Protein AF-A0A8B9S2I9-F1 (afdb_monomer_lite)

Organism: Apteryx owenii (NCBI:txid8824)

Secondary structure (DSSP, 8-state):
-HHHHHHHHHHHHHHHHHHHHHHHHHHHHHHHHHHHHHHHHHHHIIIIIHHHHHHHHHHHHHHHHHHHHHHHHHHHHHHHHHHHHHHHHHHHHHHHHHHHHHHHHHT------------------PPPPPP--HHHHS------------

Sequence (150 aa):
MRLCACVFSSSLQVKEVEETVEELLERLEEFCGMTDQIRSDTSQILDETIPLIKDKVMEMNHIYAKVDKLEAFVKMVAHHVSSLEEQVLEAEKTHGTFLNTVCKLFQCTAIPSLKNRHHPSAAPSYDLPKLYRTEDFFPMNYVGTKYQNH

Foldseek 3Di:
DVVVVVVVVVVVVVVVVVVVVVVVVVVVVVVVVVVVVVVVVVCCCVPPVVVVVVVVVVVVVVVVVVVVLVVVVVVVVVVLVVVVVVVVVVVCVVVVVVVVVVVVVVVDPDDDDDDDDDDPPDDPPDDDRDDDDPCVSDPPPPPPPPPPDD

Radius of gyration: 45.99 Å; chains: 1; bounding box: 95×26×134 Å

Structure (mmCIF, N/CA/C/O backbone):
data_AF-A0A8B9S2I9-F1
#
_entry.id   AF-A0A8B9S2I9-F1
#
loop_
_atom_site.group_PDB
_atom_site.id
_atom_site.type_symbol
_atom_site.label_atom_id
_atom_site.label_alt_id
_atom_site.label_comp_id
_atom_site.label_asym_id
_atom_site.label_entity_id
_atom_site.label_seq_id
_atom_site.pdbx_PDB_ins_code
_atom_site.Cartn_x
_atom_site.Cartn_y
_atom_site.Cartn_z
_atom_site.occupancy
_atom_site.B_iso_or_equiv
_atom_site.auth_seq_id
_atom_site.auth_comp_id
_atom_site.auth_asym_id
_atom_site.auth_atom_id
_atom_site.pdbx_PDB_model_num
ATOM 1 N N . MET A 1 1 ? -33.129 -0.266 76.960 1.00 63.03 1 MET A N 1
ATOM 2 C CA . MET A 1 1 ? -32.044 0.404 76.202 1.00 63.03 1 MET A CA 1
ATOM 3 C C . MET A 1 1 ? -31.186 -0.548 75.358 1.00 63.03 1 MET A C 1
ATOM 5 O O . MET A 1 1 ? -30.980 -0.229 74.199 1.00 63.03 1 MET A O 1
ATOM 9 N N . ARG A 1 2 ? -30.735 -1.719 75.848 1.00 67.88 2 ARG A N 1
ATOM 10 C CA . ARG A 1 2 ? -29.852 -2.637 75.080 1.00 67.88 2 ARG A CA 1
ATOM 11 C C . ARG A 1 2 ? -30.428 -3.193 73.762 1.00 67.88 2 ARG A C 1
ATOM 13 O O . ARG A 1 2 ? -29.698 -3.247 72.784 1.00 67.88 2 ARG A O 1
ATOM 20 N N . LEU A 1 3 ? -31.718 -3.551 73.709 1.00 70.94 3 LEU A N 1
ATOM 21 C CA . LEU A 1 3 ? -32.355 -4.025 72.464 1.00 70.94 3 LEU A CA 1
ATOM 22 C C . LEU A 1 3 ? -32.360 -2.943 71.367 1.00 70.94 3 LEU A C 1
ATOM 24 O O . LEU A 1 3 ? -32.050 -3.226 70.219 1.00 70.94 3 LEU A O 1
ATOM 28 N N . CYS A 1 4 ? -32.652 -1.694 71.746 1.00 71.69 4 CYS A N 1
ATOM 29 C CA . CYS A 1 4 ? -32.682 -0.545 70.837 1.00 71.69 4 CYS A CA 1
ATOM 30 C C . CYS A 1 4 ? -31.287 -0.230 70.267 1.00 71.69 4 CYS A C 1
ATOM 32 O O . CYS A 1 4 ? -31.150 0.015 69.075 1.00 71.69 4 CYS A O 1
ATOM 34 N N . ALA A 1 5 ? -30.237 -0.335 71.092 1.00 72.38 5 ALA A N 1
ATOM 35 C CA . ALA A 1 5 ? -28.854 -0.174 70.641 1.00 72.38 5 ALA A CA 1
ATOM 36 C C . ALA A 1 5 ? -28.415 -1.274 69.654 1.00 72.38 5 ALA A C 1
ATOM 38 O O . ALA A 1 5 ? -27.699 -0.984 68.701 1.00 72.38 5 ALA A O 1
ATOM 39 N N . CYS A 1 6 ? -28.866 -2.517 69.856 1.00 73.62 6 CYS A N 1
ATOM 40 C CA . CYS A 1 6 ? -28.566 -3.630 68.953 1.00 73.62 6 CYS A CA 1
ATOM 41 C C . CYS A 1 6 ? -29.244 -3.440 67.586 1.00 73.62 6 CYS A C 1
ATOM 43 O O . CYS A 1 6 ? -28.584 -3.518 66.559 1.00 73.62 6 CYS A O 1
ATOM 45 N N . VAL A 1 7 ? -30.536 -3.087 67.577 1.00 74.94 7 VAL A N 1
ATOM 46 C CA . VAL A 1 7 ? -31.288 -2.795 66.342 1.00 74.94 7 VAL A CA 1
ATOM 47 C C . VAL A 1 7 ? -30.676 -1.614 65.583 1.00 74.94 7 VAL A C 1
ATOM 49 O O . VAL A 1 7 ? -30.512 -1.687 64.369 1.00 74.94 7 VAL A O 1
ATOM 52 N N . PHE A 1 8 ? -30.273 -0.556 66.292 1.00 76.81 8 PHE A N 1
ATOM 53 C CA . PHE A 1 8 ? -29.594 0.590 65.688 1.00 76.81 8 PHE A CA 1
ATOM 54 C C . PHE A 1 8 ? -28.232 0.203 65.087 1.00 76.81 8 PHE A C 1
ATOM 56 O O . PHE A 1 8 ? -27.937 0.548 63.945 1.00 76.81 8 PHE A O 1
ATOM 63 N N . SER A 1 9 ? -27.427 -0.586 65.806 1.00 77.62 9 SER A N 1
ATOM 64 C CA . SER A 1 9 ? -26.145 -1.098 65.304 1.00 77.62 9 SER A CA 1
ATOM 65 C C . SER A 1 9 ? -26.305 -2.005 64.078 1.00 77.62 9 SER A C 1
ATOM 67 O O . SER A 1 9 ? -25.501 -1.912 63.152 1.00 77.62 9 SER A O 1
ATOM 69 N N . SER A 1 10 ? -27.349 -2.837 64.030 1.00 78.69 10 SER A N 1
ATOM 70 C CA . SER A 1 10 ? -27.676 -3.635 62.845 1.00 78.69 10 SER A CA 1
ATOM 71 C C . SER A 1 10 ? -28.117 -2.761 61.670 1.00 78.69 10 SER A C 1
ATOM 73 O O . SER A 1 10 ? -27.688 -3.008 60.550 1.00 78.69 10 SER A O 1
ATOM 75 N N . SER A 1 11 ? -28.910 -1.710 61.908 1.00 84.44 11 SER A N 1
ATOM 76 C CA . SER A 1 11 ? -29.349 -0.798 60.840 1.00 84.44 11 SER A CA 1
ATOM 77 C C . SER A 1 11 ? -28.205 -0.002 60.200 1.00 84.44 11 SER A C 1
ATOM 79 O O . SER A 1 11 ? -28.241 0.250 59.002 1.00 84.44 11 SER A O 1
ATOM 81 N N . LEU A 1 12 ? -27.166 0.344 60.969 1.00 90.56 12 LEU A N 1
ATOM 82 C CA . LEU A 1 12 ? -25.977 1.018 60.439 1.00 90.56 12 LEU A CA 1
ATOM 83 C C . LEU A 1 12 ? -25.142 0.096 59.542 1.00 90.56 12 LEU A C 1
ATOM 85 O O . LEU A 1 12 ? -24.722 0.521 58.474 1.00 90.56 12 LEU A O 1
ATOM 89 N N . GLN A 1 13 ? -24.957 -1.166 59.944 1.00 91.38 13 GLN A N 1
ATOM 90 C CA . GLN A 1 13 ? -24.235 -2.159 59.136 1.00 91.38 13 GLN A CA 1
ATOM 91 C C . GLN A 1 13 ? -24.960 -2.469 57.822 1.00 91.38 13 GLN A C 1
ATOM 93 O O . GLN A 1 13 ? -24.316 -2.620 56.793 1.00 91.38 13 GLN A O 1
ATOM 98 N N . VAL A 1 14 ? -26.297 -2.542 57.841 1.00 94.88 14 VAL A N 1
ATOM 99 C CA . VAL A 1 14 ? -27.089 -2.720 56.611 1.00 94.88 14 VAL A CA 1
ATOM 100 C C . VAL A 1 14 ? -26.864 -1.550 55.657 1.00 94.88 14 VAL A C 1
ATOM 102 O O . VAL A 1 14 ? -26.613 -1.777 54.479 1.00 94.88 14 VAL A O 1
ATOM 105 N N . LYS A 1 15 ? -26.869 -0.317 56.174 1.00 94.31 15 LYS A N 1
ATOM 106 C CA . LYS A 1 15 ? -26.668 0.879 55.356 1.00 94.31 15 LYS A CA 1
ATOM 107 C C . LYS A 1 15 ? -25.263 0.962 54.747 1.00 94.31 15 LYS A C 1
ATOM 109 O O . LYS A 1 15 ? -25.129 1.300 53.582 1.00 94.31 15 LYS A O 1
ATOM 114 N N . GLU A 1 16 ? -24.225 0.618 55.509 1.00 96.06 16 GLU A N 1
ATOM 115 C CA . GLU A 1 16 ? -22.843 0.564 55.002 1.00 96.06 16 GLU A CA 1
ATOM 116 C C . GLU A 1 16 ? -22.697 -0.449 53.855 1.00 96.06 16 GLU A C 1
ATOM 118 O O . GLU A 1 16 ? -22.031 -0.183 52.853 1.00 96.06 16 GLU A O 1
ATOM 123 N N . VAL A 1 17 ? -23.359 -1.605 53.971 1.00 96.69 17 VAL A N 1
ATOM 124 C CA . VAL A 1 17 ? -23.389 -2.608 52.901 1.00 96.69 17 VAL A CA 1
ATOM 125 C C . VAL A 1 17 ? -24.151 -2.092 51.682 1.00 96.69 17 VAL A C 1
ATOM 127 O O . VAL A 1 17 ? -23.672 -2.287 50.570 1.00 96.69 17 VAL A O 1
ATOM 130 N N . GLU A 1 18 ? -25.298 -1.432 51.864 1.00 96.94 18 GLU A N 1
ATOM 131 C CA . GLU A 1 18 ? -26.061 -0.822 50.764 1.00 96.94 18 GLU A CA 1
ATOM 132 C C . GLU A 1 18 ? -25.219 0.215 50.006 1.00 96.94 18 GLU A C 1
ATOM 134 O O . GLU A 1 18 ? -25.085 0.105 48.790 1.00 96.94 18 GLU A O 1
ATOM 139 N N . GLU A 1 19 ? -24.563 1.136 50.719 1.00 97.38 19 GLU A N 1
ATOM 140 C CA . GLU A 1 19 ? -23.671 2.148 50.128 1.00 97.38 19 GLU A CA 1
ATOM 141 C C . GLU A 1 19 ? -22.496 1.491 49.373 1.00 97.38 19 GLU A C 1
ATOM 143 O O . GLU A 1 19 ? -22.155 1.894 48.262 1.00 97.38 19 GLU A O 1
ATOM 148 N N . THR A 1 20 ? -21.917 0.419 49.925 1.00 97.44 20 THR A N 1
ATOM 149 C CA . THR A 1 20 ? -20.841 -0.335 49.255 1.00 97.44 20 THR A CA 1
ATOM 150 C C . THR A 1 20 ? -21.337 -1.048 47.994 1.00 97.44 20 THR A C 1
ATOM 152 O O . THR A 1 20 ? -20.621 -1.125 46.997 1.00 97.44 20 THR A O 1
ATOM 155 N N . VAL A 1 21 ? -22.551 -1.605 48.018 1.00 98.31 21 VAL A N 1
ATOM 156 C CA . VAL A 1 21 ? -23.150 -2.267 46.851 1.00 98.31 21 VAL A CA 1
ATOM 157 C C . VAL A 1 21 ? -23.413 -1.253 45.744 1.00 98.31 21 VAL A C 1
ATOM 159 O O . VAL A 1 21 ? -23.103 -1.550 44.594 1.00 98.31 21 VAL A O 1
ATOM 162 N N . GLU A 1 22 ? -23.928 -0.068 46.074 1.00 98.25 22 GLU A N 1
ATOM 163 C CA . GLU A 1 22 ? -24.131 1.014 45.106 1.00 98.25 22 GLU A CA 1
ATOM 164 C C . GLU A 1 22 ? -22.807 1.423 44.441 1.00 98.25 22 GLU A C 1
ATOM 166 O O . GLU A 1 22 ? -22.725 1.407 43.212 1.00 98.25 22 GLU A O 1
ATOM 171 N N . GLU A 1 23 ? -21.736 1.647 45.215 1.00 98.31 23 GLU A N 1
ATOM 172 C CA . GLU A 1 23 ? -20.407 1.960 44.658 1.00 98.31 23 GLU A CA 1
ATOM 173 C C . GLU A 1 23 ? -19.897 0.841 43.729 1.00 98.31 23 GLU A C 1
ATOM 175 O O . GLU A 1 23 ? -19.357 1.093 42.649 1.00 98.31 23 GLU A O 1
ATOM 180 N N . LEU A 1 24 ? -20.064 -0.425 44.123 1.00 98.56 24 LEU A N 1
ATOM 181 C CA . LEU A 1 24 ? -19.630 -1.560 43.307 1.00 98.56 24 LEU A CA 1
ATOM 182 C C . LEU A 1 24 ? -20.439 -1.698 42.013 1.00 98.56 24 LEU A C 1
ATOM 184 O O . LEU A 1 24 ? -19.874 -2.104 40.995 1.00 98.56 24 LEU A O 1
ATOM 188 N N . LEU A 1 25 ? -21.733 -1.374 42.035 1.00 98.50 25 LEU A N 1
ATOM 189 C CA . LEU A 1 25 ? -22.583 -1.388 40.846 1.00 98.50 25 LEU A CA 1
ATOM 190 C C . LEU A 1 25 ? -22.190 -0.279 39.866 1.00 98.50 25 LEU A C 1
ATOM 192 O O . LEU A 1 25 ? -22.068 -0.561 38.675 1.00 98.50 25 LEU A O 1
ATOM 196 N N . GLU A 1 26 ? -21.905 0.930 40.355 1.00 98.50 26 GLU A N 1
ATOM 197 C CA . GLU A 1 26 ? -21.397 2.028 39.519 1.00 98.50 26 GLU A CA 1
ATOM 198 C C . GLU A 1 26 ? -20.065 1.654 38.855 1.00 98.50 26 GLU A C 1
ATOM 200 O O . GLU A 1 26 ? -19.889 1.801 37.644 1.00 98.50 26 GLU A O 1
ATOM 205 N N . ARG A 1 27 ? -19.133 1.078 39.623 1.00 98.38 27 ARG A N 1
ATOM 206 C CA . ARG A 1 27 ? -17.842 0.621 39.086 1.00 98.38 27 ARG A CA 1
ATOM 207 C C . ARG A 1 27 ? -18.011 -0.502 38.067 1.00 98.38 27 ARG A C 1
ATOM 209 O O . ARG A 1 27 ? -17.274 -0.548 37.085 1.00 98.38 27 ARG A O 1
ATOM 216 N N . LEU A 1 28 ? -18.960 -1.415 38.278 1.00 98.69 28 LEU A N 1
ATOM 217 C CA . LEU A 1 28 ? -19.260 -2.479 37.320 1.00 98.69 28 LEU A CA 1
ATOM 218 C C . LEU A 1 28 ? -19.806 -1.913 36.002 1.00 98.69 28 LEU A C 1
ATOM 220 O O . LEU A 1 28 ? -19.412 -2.389 34.938 1.00 98.69 28 LEU A O 1
ATOM 224 N N . GLU A 1 29 ? -20.669 -0.898 36.057 1.00 98.38 29 GLU A N 1
ATOM 225 C CA . GLU A 1 29 ? -21.175 -0.211 34.866 1.00 98.38 29 GLU A CA 1
ATOM 226 C C . GLU A 1 29 ? -20.039 0.459 34.080 1.00 98.38 29 GLU A C 1
ATOM 228 O O . GLU A 1 29 ? -19.936 0.271 32.865 1.00 98.38 29 GLU A O 1
ATOM 233 N N . GLU A 1 30 ? -19.120 1.143 34.769 1.00 98.44 30 GLU A N 1
ATOM 234 C CA . GLU A 1 30 ? -17.925 1.726 34.150 1.00 98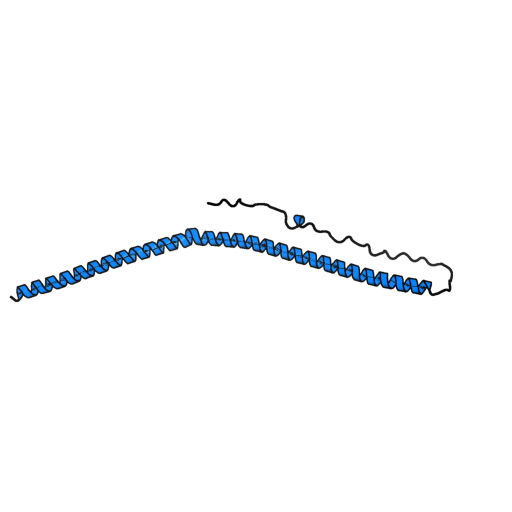.44 30 GLU A CA 1
ATOM 235 C C . G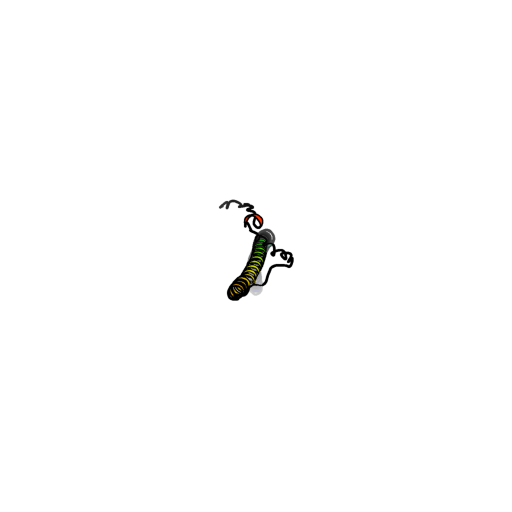LU A 1 30 ? -17.042 0.651 33.489 1.00 98.44 30 GLU A C 1
ATOM 237 O O . GLU A 1 30 ? -16.618 0.802 32.339 1.00 98.44 30 GLU A O 1
ATOM 242 N N . PHE A 1 31 ? -16.812 -0.479 34.168 1.00 98.62 31 PHE A N 1
ATOM 243 C CA . PHE A 1 31 ? -16.066 -1.610 33.606 1.00 98.62 31 PHE A CA 1
ATOM 244 C C . PHE A 1 31 ? -16.732 -2.202 32.360 1.00 98.62 31 PHE A C 1
ATOM 246 O O . PHE A 1 31 ? -16.033 -2.540 31.396 1.00 98.62 31 PHE A O 1
ATOM 253 N N . CYS A 1 32 ? -18.061 -2.323 32.350 1.00 98.38 32 CYS A N 1
ATOM 254 C CA . CYS A 1 32 ? -18.806 -2.748 31.168 1.00 98.38 32 CYS A CA 1
ATOM 255 C C . CYS A 1 32 ? -18.619 -1.754 30.018 1.00 98.38 32 CYS A C 1
ATOM 257 O O . CYS A 1 32 ? -18.287 -2.174 28.911 1.00 98.38 32 CYS A O 1
ATOM 259 N N . GLY A 1 33 ? -18.727 -0.450 30.291 1.00 98.38 33 GLY A N 1
ATOM 260 C CA . GLY A 1 33 ? -18.507 0.602 29.298 1.00 98.38 33 GLY A CA 1
ATOM 261 C C . GLY A 1 33 ? -17.109 0.546 28.675 1.00 98.38 33 GLY A C 1
ATOM 262 O O . GLY A 1 33 ? -16.971 0.538 27.451 1.00 98.38 33 GLY A O 1
ATOM 263 N N . MET A 1 34 ? -16.066 0.411 29.500 1.00 98.56 34 MET A N 1
ATOM 264 C CA . MET A 1 34 ? -14.692 0.243 29.011 1.00 98.56 34 MET A CA 1
ATOM 265 C C . MET A 1 34 ? -14.526 -1.030 28.172 1.00 98.56 34 MET A C 1
ATOM 267 O O . MET A 1 34 ? -13.867 -1.012 27.133 1.00 98.56 34 MET A O 1
ATOM 271 N N . THR A 1 35 ? -15.132 -2.142 28.596 1.00 98.62 35 THR A N 1
ATOM 272 C CA . THR A 1 35 ? -15.061 -3.420 27.868 1.00 98.62 35 THR A CA 1
ATOM 273 C C . THR A 1 35 ? -15.750 -3.328 26.508 1.00 98.62 35 THR A C 1
ATOM 275 O O . THR A 1 35 ? -15.231 -3.836 25.511 1.00 98.62 35 THR A O 1
ATOM 278 N N . ASP A 1 36 ? -16.893 -2.648 26.443 1.00 98.50 36 ASP A N 1
ATOM 279 C CA . ASP A 1 36 ? -17.620 -2.416 25.200 1.00 98.50 36 ASP A CA 1
ATOM 280 C C . ASP A 1 36 ? -16.824 -1.529 24.240 1.00 98.50 36 ASP A C 1
ATOM 282 O O . ASP A 1 36 ? -16.766 -1.831 23.044 1.00 98.50 36 ASP A O 1
ATOM 286 N N . GLN A 1 37 ? -16.147 -0.499 24.755 1.00 98.56 37 GLN A N 1
ATOM 287 C CA . GLN A 1 37 ? -15.256 0.339 23.958 1.00 98.56 37 GLN A CA 1
ATOM 288 C C . GLN A 1 37 ? -14.072 -0.461 23.405 1.00 98.56 37 GLN A C 1
ATOM 290 O O . GLN A 1 37 ? -13.841 -0.441 22.200 1.00 98.56 37 GLN A O 1
ATOM 295 N N . ILE A 1 38 ? -13.391 -1.256 24.238 1.00 98.50 38 ILE A N 1
ATOM 296 C CA . ILE A 1 38 ? -12.295 -2.133 23.790 1.00 98.50 38 ILE A CA 1
ATOM 297 C C . ILE A 1 38 ? -12.777 -3.085 22.692 1.00 98.50 38 ILE A C 1
ATOM 299 O O . ILE A 1 38 ? -12.082 -3.290 21.694 1.00 98.50 38 ILE A O 1
ATOM 303 N N . ARG A 1 39 ? -13.969 -3.672 22.848 1.00 98.62 39 ARG A N 1
ATOM 304 C CA . ARG A 1 39 ? -14.554 -4.564 21.839 1.00 98.62 39 ARG A CA 1
ATOM 305 C C . ARG A 1 39 ? -14.845 -3.823 20.533 1.00 98.62 39 ARG A C 1
ATOM 307 O O . ARG A 1 39 ? -14.565 -4.366 19.463 1.00 98.62 39 ARG A O 1
ATOM 314 N N . SER A 1 40 ? -15.392 -2.611 20.613 1.00 98.56 40 SER A N 1
ATOM 315 C CA . SER A 1 40 ? -15.659 -1.759 19.450 1.00 98.56 40 SER A CA 1
ATOM 316 C C . SER A 1 40 ? -14.366 -1.406 18.714 1.00 98.56 40 SER A C 1
ATOM 318 O O . SER A 1 40 ? -14.256 -1.666 17.519 1.00 98.56 40 SER A O 1
ATOM 320 N N . ASP A 1 41 ? -13.360 -0.913 19.436 1.00 98.50 41 ASP A N 1
ATOM 321 C CA . ASP A 1 41 ? -12.060 -0.531 18.878 1.00 98.50 41 ASP A CA 1
ATOM 322 C C . ASP A 1 41 ? -11.353 -1.739 18.255 1.00 98.50 41 ASP A C 1
ATOM 324 O O . ASP A 1 41 ? -10.810 -1.659 17.155 1.00 98.50 41 ASP A O 1
ATOM 328 N N . THR A 1 42 ? -11.415 -2.899 18.916 1.00 98.56 42 THR A N 1
ATOM 329 C CA . THR A 1 42 ? -10.874 -4.150 18.369 1.00 98.56 42 THR A CA 1
ATOM 330 C C . THR A 1 42 ? -11.562 -4.517 17.057 1.00 98.56 42 THR A C 1
ATOM 332 O O . THR A 1 42 ? -10.885 -4.879 16.097 1.00 98.56 42 THR A O 1
ATOM 335 N N . SER A 1 43 ? -12.890 -4.394 16.993 1.00 98.44 43 SER A N 1
ATOM 336 C CA . SER A 1 43 ? -13.652 -4.684 15.773 1.00 98.44 43 SER A CA 1
ATOM 337 C C . SER A 1 43 ? -13.269 -3.716 14.651 1.00 98.44 43 SER A C 1
ATOM 339 O O . SER A 1 43 ? -12.946 -4.153 13.554 1.00 98.44 43 SER A O 1
ATOM 341 N N . GLN A 1 44 ? -13.164 -2.415 14.942 1.00 98.38 44 GLN A N 1
ATOM 342 C CA . GLN A 1 44 ? -12.711 -1.414 13.973 1.00 98.38 44 GLN A CA 1
ATOM 343 C C . GLN A 1 44 ? -11.293 -1.701 13.451 1.00 98.38 44 GLN A C 1
ATOM 345 O O . GLN A 1 44 ? -11.013 -1.585 12.254 1.00 98.38 44 GLN A O 1
ATOM 350 N N . ILE A 1 45 ? -10.370 -2.088 14.334 1.00 98.50 45 ILE A N 1
ATOM 351 C CA . ILE A 1 45 ? -9.000 -2.423 13.937 1.00 98.50 45 ILE A CA 1
ATOM 352 C C . ILE A 1 45 ? -8.997 -3.629 12.993 1.00 98.50 45 ILE A C 1
ATOM 354 O O . ILE A 1 45 ? -8.333 -3.587 11.955 1.00 98.50 45 ILE A O 1
ATOM 358 N N . LEU A 1 46 ? -9.726 -4.691 13.345 1.00 98.44 46 LEU A N 1
ATOM 359 C CA . LEU A 1 46 ? -9.754 -5.940 12.585 1.00 98.44 46 LEU A CA 1
ATOM 360 C C . LEU A 1 46 ? -10.474 -5.796 11.241 1.00 98.44 46 LEU A C 1
ATOM 362 O O . LEU A 1 46 ? -9.973 -6.304 10.235 1.00 98.44 46 LEU A O 1
ATOM 366 N N . ASP A 1 47 ? -11.602 -5.091 11.222 1.00 97.94 47 ASP A N 1
ATOM 367 C CA . ASP A 1 47 ? -12.506 -5.058 10.074 1.00 97.94 47 ASP A CA 1
ATOM 368 C C . ASP A 1 47 ? -12.207 -3.904 9.109 1.00 97.94 47 ASP A C 1
ATOM 370 O O . ASP A 1 47 ? -12.484 -4.017 7.915 1.00 97.94 47 ASP A O 1
ATOM 374 N N . GLU A 1 48 ? -11.602 -2.811 9.586 1.00 97.69 48 GLU A N 1
ATOM 375 C CA . GLU A 1 48 ? -11.330 -1.624 8.765 1.00 97.69 48 GLU A CA 1
ATOM 376 C C . GLU A 1 48 ? -9.832 -1.333 8.650 1.00 97.69 48 GLU A C 1
ATOM 378 O O . GLU A 1 48 ? -9.273 -1.279 7.550 1.00 97.69 48 GLU A O 1
ATOM 383 N N . THR A 1 49 ? -9.151 -1.165 9.787 1.00 98.00 49 THR A N 1
ATOM 384 C CA . THR A 1 49 ? -7.781 -0.625 9.798 1.00 98.00 49 THR A CA 1
ATOM 385 C C . THR A 1 49 ? -6.773 -1.607 9.205 1.00 98.00 49 THR A C 1
ATOM 387 O O . THR A 1 49 ? -5.953 -1.226 8.367 1.00 98.00 49 THR A O 1
ATOM 390 N N . ILE A 1 50 ? -6.822 -2.882 9.603 1.00 98.31 50 ILE A N 1
ATOM 391 C CA . ILE A 1 50 ? -5.918 -3.915 9.083 1.00 98.31 50 ILE A CA 1
ATOM 392 C C . ILE A 1 50 ? -6.101 -4.112 7.568 1.00 98.31 50 ILE A C 1
ATOM 394 O O . ILE A 1 50 ? -5.087 -4.094 6.861 1.00 98.31 50 ILE A O 1
ATOM 398 N N . PRO A 1 51 ? -7.329 -4.266 7.030 1.00 98.25 51 PRO A N 1
ATOM 399 C CA . PRO A 1 51 ? -7.546 -4.324 5.586 1.00 98.25 51 PRO A CA 1
ATOM 400 C C . PRO A 1 51 ? -7.005 -3.099 4.845 1.00 98.25 51 PRO A C 1
ATOM 402 O O . PRO A 1 51 ? -6.295 -3.261 3.854 1.00 98.25 51 PRO A O 1
ATOM 405 N N . LEU A 1 52 ? -7.233 -1.890 5.366 1.00 98.00 52 LEU A N 1
ATOM 406 C CA . LEU A 1 52 ? -6.721 -0.663 4.757 1.00 98.00 52 LEU A CA 1
ATOM 407 C C . LEU A 1 52 ? -5.185 -0.650 4.693 1.00 98.00 52 LEU A C 1
ATOM 409 O O . LEU A 1 52 ? -4.600 -0.331 3.656 1.00 98.00 52 LEU A O 1
ATOM 413 N N . ILE A 1 53 ? -4.514 -1.026 5.787 1.00 98.31 53 ILE A N 1
ATOM 414 C CA . ILE A 1 53 ? -3.049 -1.133 5.822 1.00 98.31 53 ILE A CA 1
ATOM 415 C C . ILE A 1 53 ? -2.570 -2.189 4.823 1.00 98.31 53 ILE A C 1
ATOM 417 O O . ILE A 1 53 ? -1.602 -1.952 4.099 1.00 98.31 53 ILE A O 1
ATOM 421 N N . LYS A 1 54 ? -3.246 -3.340 4.745 1.00 97.88 54 LYS A N 1
ATOM 422 C CA . LYS A 1 54 ? -2.920 -4.402 3.786 1.00 97.88 54 LYS A CA 1
ATOM 423 C C . LYS A 1 54 ? -2.996 -3.892 2.345 1.00 97.88 54 LYS A C 1
ATOM 425 O O . LYS A 1 54 ? -2.067 -4.142 1.577 1.00 97.88 54 LYS A O 1
ATOM 430 N N . ASP A 1 55 ? -4.037 -3.145 1.993 1.00 97.50 55 ASP A N 1
ATOM 431 C CA . ASP A 1 55 ? -4.177 -2.554 0.659 1.00 97.50 55 ASP A CA 1
ATOM 432 C C . ASP A 1 55 ? -3.048 -1.557 0.368 1.00 97.50 55 ASP A C 1
ATOM 434 O O . ASP A 1 55 ? -2.432 -1.605 -0.700 1.00 97.50 55 ASP A O 1
ATOM 438 N N . LYS A 1 56 ? -2.672 -0.726 1.349 1.00 97.44 56 LYS A N 1
ATOM 439 C CA . LYS A 1 56 ? -1.521 0.183 1.219 1.00 97.44 56 LYS A CA 1
ATOM 440 C C . LYS A 1 56 ? -0.189 -0.538 1.051 1.00 97.44 56 LYS A C 1
ATOM 442 O O . LYS A 1 56 ? 0.636 -0.107 0.246 1.00 97.44 56 LYS A O 1
ATOM 447 N N . VAL A 1 57 ? 0.021 -1.661 1.733 1.00 97.56 57 VAL A N 1
ATOM 448 C CA . VAL A 1 57 ? 1.205 -2.507 1.516 1.00 97.56 57 VAL A CA 1
ATOM 449 C C . VAL A 1 57 ? 1.223 -3.061 0.088 1.00 97.56 57 VAL A C 1
ATOM 451 O O . VAL A 1 57 ? 2.276 -3.085 -0.550 1.00 97.56 57 VAL A O 1
ATOM 454 N N . MET A 1 58 ? 0.069 -3.452 -0.459 1.00 95.38 58 MET A N 1
ATOM 455 C CA . MET A 1 58 ? -0.026 -3.923 -1.844 1.00 95.38 58 MET A CA 1
ATOM 456 C C . MET A 1 58 ? 0.255 -2.814 -2.868 1.00 95.38 58 MET A C 1
ATOM 458 O O . MET A 1 58 ? 0.978 -3.055 -3.839 1.00 95.38 58 MET A O 1
ATOM 462 N N . GLU A 1 59 ? -0.239 -1.593 -2.642 1.00 95.38 59 GLU A N 1
ATOM 463 C CA . GLU A 1 59 ? 0.124 -0.417 -3.450 1.00 95.38 59 GLU A CA 1
ATOM 464 C C . GLU A 1 59 ? 1.641 -0.170 -3.418 1.00 95.38 59 GLU A C 1
ATOM 466 O O . GLU A 1 59 ? 2.268 0.044 -4.460 1.00 95.38 59 GLU A O 1
ATOM 471 N N . MET A 1 60 ? 2.253 -0.265 -2.235 1.00 96.81 60 MET A N 1
ATOM 472 C CA . MET A 1 60 ? 3.691 -0.080 -2.052 1.00 96.81 60 MET A CA 1
ATOM 473 C C . MET A 1 60 ? 4.513 -1.150 -2.788 1.00 96.81 60 MET A C 1
ATOM 475 O O . MET A 1 60 ? 5.483 -0.815 -3.467 1.00 96.81 60 MET A O 1
ATOM 479 N N . ASN A 1 61 ? 4.086 -2.416 -2.759 1.00 95.62 61 ASN A N 1
ATOM 480 C CA . ASN A 1 61 ? 4.714 -3.492 -3.537 1.00 95.62 61 ASN A CA 1
ATOM 481 C C . ASN A 1 61 ? 4.701 -3.199 -5.045 1.00 95.62 61 ASN A C 1
ATOM 483 O O . ASN A 1 61 ? 5.673 -3.479 -5.747 1.00 95.62 61 ASN A O 1
ATOM 487 N N . HIS A 1 62 ? 3.626 -2.594 -5.557 1.00 92.44 62 HIS A N 1
ATOM 488 C CA . HIS A 1 62 ? 3.561 -2.192 -6.961 1.00 92.44 62 HIS A CA 1
ATOM 489 C C . HIS A 1 62 ? 4.551 -1.066 -7.294 1.00 92.44 62 HIS A C 1
ATOM 491 O O . HIS A 1 62 ? 5.122 -1.050 -8.386 1.00 92.44 62 HIS A O 1
ATOM 497 N N . ILE A 1 63 ? 4.779 -0.138 -6.361 1.00 93.56 63 ILE A N 1
ATOM 498 C CA . ILE A 1 63 ? 5.794 0.911 -6.507 1.00 93.56 63 ILE A CA 1
ATOM 499 C C . ILE A 1 63 ? 7.193 0.290 -6.520 1.00 93.56 63 ILE A C 1
ATOM 501 O O . ILE A 1 63 ? 7.961 0.587 -7.434 1.00 93.56 63 ILE A O 1
ATOM 505 N N . TYR A 1 64 ? 7.509 -0.615 -5.590 1.00 95.81 64 TYR A N 1
ATOM 506 C CA . TYR A 1 64 ? 8.809 -1.293 -5.575 1.00 95.81 64 TYR A CA 1
ATOM 507 C C . TYR A 1 64 ? 9.068 -2.080 -6.860 1.00 95.81 64 TYR A C 1
ATOM 509 O O . TYR A 1 64 ? 10.125 -1.924 -7.460 1.00 95.81 64 TYR A O 1
ATOM 517 N N . ALA A 1 65 ? 8.067 -2.780 -7.396 1.00 94.19 65 ALA A N 1
ATOM 518 C CA . ALA A 1 65 ? 8.204 -3.452 -8.687 1.00 94.19 65 ALA A CA 1
ATOM 519 C C . ALA A 1 65 ? 8.518 -2.486 -9.852 1.00 94.19 65 ALA A C 1
ATOM 521 O O . ALA A 1 65 ? 9.173 -2.873 -10.822 1.00 94.19 65 ALA A O 1
ATOM 522 N N . LYS A 1 66 ? 8.055 -1.226 -9.799 1.00 91.94 66 LYS A N 1
ATOM 523 C CA . LYS A 1 66 ? 8.447 -0.195 -10.779 1.00 91.94 66 LYS A CA 1
ATOM 524 C C . LYS A 1 66 ? 9.890 0.256 -10.574 1.00 91.94 66 LYS A C 1
ATOM 526 O O . LYS A 1 66 ? 10.590 0.450 -11.565 1.00 91.94 66 LYS A O 1
ATOM 531 N N . VAL A 1 67 ? 10.324 0.402 -9.322 1.00 94.75 67 VAL A N 1
ATOM 532 C CA . VAL A 1 67 ? 11.713 0.737 -8.974 1.00 94.75 67 VAL A CA 1
ATOM 533 C C . VAL A 1 67 ? 12.664 -0.357 -9.461 1.00 94.75 67 VAL A C 1
ATOM 535 O O . VAL A 1 67 ? 13.624 -0.037 -10.152 1.00 94.75 67 VAL A O 1
ATOM 538 N N . ASP A 1 68 ? 12.347 -1.632 -9.233 1.00 95.38 68 ASP A N 1
ATOM 539 C CA . ASP A 1 68 ? 13.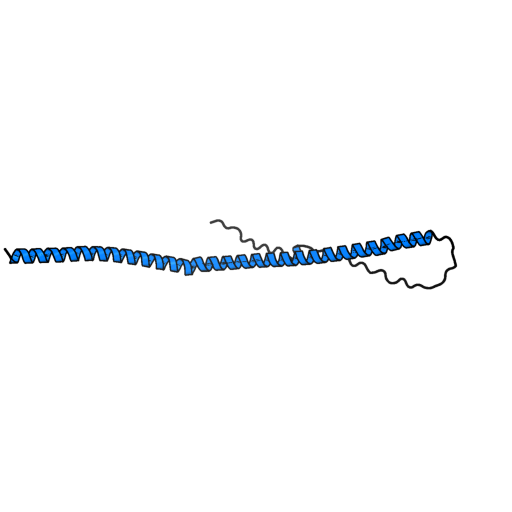168 -2.763 -9.687 1.00 95.38 68 ASP A CA 1
ATOM 540 C C . ASP A 1 68 ? 13.309 -2.794 -11.217 1.00 95.38 68 ASP A C 1
ATOM 542 O O . ASP A 1 68 ? 14.396 -3.004 -11.762 1.00 95.38 68 ASP A O 1
ATOM 546 N N . LYS A 1 69 ? 12.210 -2.535 -11.942 1.00 92.50 69 LYS A N 1
ATOM 547 C CA . LYS A 1 69 ? 12.236 -2.416 -13.410 1.00 92.50 69 LYS A CA 1
ATOM 548 C C . LYS A 1 69 ? 13.114 -1.256 -13.870 1.00 92.50 69 LYS A C 1
ATOM 550 O O . LYS A 1 69 ? 13.847 -1.400 -14.848 1.00 92.50 69 LYS A O 1
ATOM 555 N N . LEU A 1 70 ? 13.044 -0.120 -13.178 1.00 93.88 70 LEU A N 1
ATOM 556 C CA . LEU A 1 70 ? 13.890 1.036 -13.458 1.00 93.88 70 LEU A CA 1
ATOM 557 C C . LEU A 1 70 ? 15.363 0.725 -13.213 1.00 93.88 70 LEU A C 1
ATOM 559 O O . LEU A 1 70 ? 16.196 1.031 -14.060 1.00 93.88 70 LEU A O 1
ATOM 563 N N . GLU A 1 71 ? 15.684 0.060 -12.110 1.00 95.00 71 GLU A N 1
ATOM 564 C CA . GLU A 1 71 ? 17.049 -0.353 -11.806 1.00 95.00 71 GLU A CA 1
ATOM 565 C C . GLU A 1 71 ? 17.598 -1.308 -12.875 1.00 95.00 71 GLU A C 1
ATOM 567 O O . GLU A 1 71 ? 18.705 -1.107 -13.380 1.00 95.00 71 GLU A O 1
ATOM 572 N N . ALA A 1 72 ? 16.817 -2.316 -13.275 1.00 93.38 72 ALA A N 1
ATOM 573 C CA . ALA A 1 72 ? 17.201 -3.239 -14.340 1.00 93.38 72 ALA A CA 1
ATOM 574 C C . ALA A 1 72 ? 17.448 -2.508 -15.670 1.00 93.38 72 ALA A C 1
ATOM 576 O O . ALA A 1 72 ? 18.431 -2.788 -16.360 1.00 93.38 72 ALA A O 1
ATOM 577 N N . PHE A 1 73 ? 16.595 -1.537 -16.007 1.00 91.00 73 PHE A N 1
ATOM 578 C CA . PHE A 1 73 ? 16.764 -0.709 -17.197 1.00 91.00 73 PHE A CA 1
ATOM 579 C C . PHE A 1 73 ? 18.057 0.116 -17.140 1.00 91.00 73 PHE A C 1
ATOM 581 O O . PHE A 1 73 ? 18.836 0.099 -18.091 1.00 91.00 73 PHE A O 1
ATOM 588 N N . VAL A 1 74 ? 18.334 0.779 -16.015 1.00 92.50 74 VAL A N 1
ATOM 589 C CA . VAL A 1 74 ? 19.567 1.558 -15.824 1.00 92.50 74 VAL A CA 1
ATOM 590 C C . VAL A 1 74 ? 20.806 0.665 -15.936 1.00 92.50 74 VAL A C 1
ATOM 592 O O . VAL A 1 74 ? 21.751 1.030 -16.635 1.00 92.50 74 VAL A O 1
ATOM 595 N N . LYS A 1 75 ? 20.795 -0.531 -15.330 1.00 93.88 75 LYS A N 1
ATOM 596 C CA . LYS A 1 75 ? 21.893 -1.509 -15.449 1.00 93.88 75 LYS A CA 1
ATOM 597 C C . LYS A 1 75 ? 22.124 -1.939 -16.895 1.00 93.88 75 LYS A C 1
ATOM 599 O O . LYS A 1 75 ? 23.265 -1.999 -17.347 1.00 93.88 75 LYS A O 1
ATOM 604 N N . MET A 1 76 ? 21.049 -2.209 -17.629 1.00 90.56 76 MET A N 1
ATOM 605 C CA . MET A 1 76 ? 21.124 -2.558 -19.045 1.00 90.56 76 MET A CA 1
ATOM 606 C C . MET A 1 76 ? 21.727 -1.413 -19.873 1.00 90.56 76 MET A C 1
ATOM 608 O O . MET A 1 76 ? 22.600 -1.659 -20.702 1.00 90.56 76 MET A O 1
ATOM 612 N N . VAL A 1 77 ? 21.295 -0.166 -19.664 1.00 89.69 77 VAL A N 1
ATOM 613 C CA . VAL A 1 77 ? 21.854 0.999 -20.373 1.00 89.69 77 VAL A CA 1
ATOM 614 C C . VAL A 1 77 ? 23.336 1.174 -20.045 1.00 89.69 77 VAL A C 1
ATOM 616 O O . VAL A 1 77 ? 24.135 1.331 -20.965 1.00 89.69 77 VAL A O 1
ATOM 619 N N . ALA A 1 78 ? 23.714 1.076 -18.769 1.00 90.81 78 ALA A N 1
ATOM 620 C CA . ALA A 1 78 ? 25.107 1.169 -18.339 1.00 90.81 78 ALA A CA 1
ATOM 621 C C . ALA A 1 78 ? 25.994 0.132 -19.047 1.00 90.81 78 ALA A C 1
ATOM 623 O O . ALA A 1 78 ? 27.026 0.493 -19.604 1.00 90.81 78 ALA A O 1
ATOM 624 N N . HIS A 1 79 ? 25.551 -1.129 -19.116 1.00 92.00 79 HIS A N 1
ATOM 625 C CA . HIS A 1 79 ? 26.271 -2.185 -19.832 1.00 92.00 79 HIS A CA 1
ATOM 626 C C . HIS A 1 79 ? 26.495 -1.843 -21.314 1.00 92.00 79 HIS A C 1
ATOM 628 O O . HIS A 1 79 ? 27.596 -2.013 -21.835 1.00 92.00 79 HIS A O 1
ATOM 634 N N . HIS A 1 80 ? 25.469 -1.341 -22.007 1.00 89.06 80 HIS A N 1
ATOM 635 C CA . HIS A 1 80 ? 25.603 -0.971 -23.417 1.00 89.06 80 HIS A CA 1
ATOM 636 C C . HIS A 1 80 ? 26.508 0.247 -23.635 1.00 89.06 80 HIS A C 1
ATOM 638 O O . HIS A 1 80 ? 27.241 0.270 -24.620 1.00 89.06 80 HIS A O 1
ATOM 644 N N . VAL A 1 81 ? 26.497 1.228 -22.725 1.00 89.50 81 VAL A N 1
ATOM 645 C CA . VAL A 1 81 ? 27.420 2.375 -22.773 1.00 89.50 81 VAL A CA 1
ATOM 646 C C . VAL A 1 81 ? 28.863 1.911 -22.590 1.00 89.50 81 VAL A C 1
ATOM 648 O O . VAL A 1 81 ? 29.710 2.281 -23.396 1.00 89.50 81 VAL A O 1
ATOM 651 N N . SER A 1 82 ? 29.139 1.049 -21.608 1.00 90.19 82 SER A N 1
ATOM 652 C CA . SER A 1 82 ? 30.484 0.495 -21.403 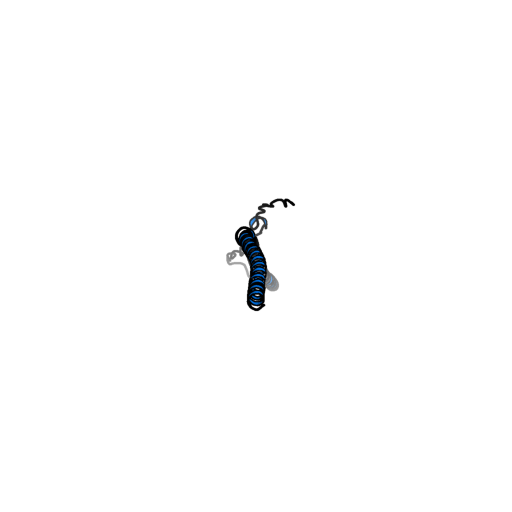1.00 90.19 82 SER A CA 1
ATOM 653 C C . SER A 1 82 ? 30.964 -0.328 -22.600 1.00 90.19 82 SER A C 1
ATOM 655 O O . SER A 1 82 ? 32.112 -0.199 -23.012 1.00 90.19 82 SER A O 1
ATOM 657 N N . SER A 1 83 ? 30.085 -1.131 -23.207 1.00 88.38 83 SER A N 1
ATOM 658 C CA . SER A 1 83 ? 30.428 -1.879 -24.423 1.00 88.38 83 SER A CA 1
ATOM 659 C C . SER A 1 83 ? 30.739 -0.954 -25.605 1.00 88.38 83 SER A C 1
ATOM 661 O O . SER A 1 83 ? 31.666 -1.222 -26.367 1.00 88.38 83 SER A O 1
ATOM 663 N N . LEU A 1 84 ? 29.994 0.146 -25.757 1.00 87.44 84 LEU A N 1
ATOM 664 C CA . LEU A 1 84 ? 30.268 1.143 -26.790 1.00 87.44 84 LEU A CA 1
ATOM 665 C C . LEU A 1 84 ? 31.610 1.847 -26.549 1.00 87.44 84 LEU A C 1
ATOM 667 O O . LEU A 1 84 ? 32.374 2.029 -27.492 1.00 87.44 84 LEU A O 1
ATOM 671 N N . GLU A 1 85 ? 31.906 2.218 -25.305 1.00 88.75 85 GLU A N 1
ATOM 672 C CA . GLU A 1 85 ? 33.181 2.829 -24.923 1.00 88.75 85 GLU A CA 1
ATOM 673 C C . GLU A 1 85 ? 34.368 1.914 -25.261 1.00 88.75 85 GLU A C 1
ATOM 675 O O . GLU A 1 85 ? 35.324 2.360 -25.891 1.00 88.75 85 GLU A O 1
ATOM 680 N N . GLU A 1 86 ? 34.277 0.617 -24.952 1.00 88.69 86 GLU A N 1
ATOM 681 C CA . GLU A 1 86 ? 35.302 -0.372 -25.310 1.00 88.69 86 GLU A CA 1
ATOM 682 C C . GLU A 1 86 ? 35.505 -0.477 -26.831 1.00 88.69 86 GLU A C 1
ATOM 684 O O . GLU A 1 86 ? 36.641 -0.476 -27.312 1.00 88.69 86 GLU A O 1
ATOM 689 N N . GLN A 1 87 ? 34.416 -0.501 -27.608 1.00 85.00 87 GLN A N 1
ATOM 690 C CA . GLN A 1 87 ? 34.495 -0.525 -29.072 1.00 85.00 87 GLN A CA 1
ATOM 691 C C . GLN A 1 87 ? 35.165 0.732 -29.639 1.00 85.00 87 GLN A C 1
ATOM 693 O O . GLN A 1 87 ? 35.959 0.631 -30.577 1.00 85.00 87 GLN A O 1
ATOM 698 N N . VAL A 1 88 ? 34.866 1.909 -29.079 1.00 85.44 88 VAL A N 1
ATOM 699 C CA . VAL A 1 88 ? 35.495 3.175 -29.482 1.00 85.44 88 VAL A CA 1
ATOM 700 C C . VAL A 1 88 ? 36.988 3.154 -29.158 1.00 85.44 88 VAL A C 1
ATOM 702 O O . VAL A 1 88 ? 37.794 3.440 -30.041 1.00 85.44 88 VAL A O 1
ATOM 705 N N . LEU A 1 89 ? 37.370 2.738 -27.949 1.00 86.81 89 LEU A N 1
ATOM 706 C CA . LEU A 1 89 ? 38.774 2.644 -27.536 1.00 86.81 89 LEU A CA 1
ATOM 707 C C . LEU A 1 89 ? 39.581 1.687 -28.428 1.00 86.81 89 LEU A C 1
ATOM 709 O O . LEU A 1 89 ? 40.692 2.013 -28.857 1.00 86.81 89 LEU A O 1
ATOM 713 N N . GLU A 1 90 ? 39.034 0.516 -28.763 1.00 85.25 90 GLU A N 1
ATOM 714 C CA . GLU A 1 90 ? 39.707 -0.424 -29.666 1.00 85.25 90 GLU A CA 1
ATOM 715 C C . GLU A 1 90 ? 39.779 0.108 -31.108 1.00 85.25 90 GLU A C 1
ATOM 717 O O . GLU A 1 90 ? 40.806 -0.056 -31.780 1.00 85.25 90 GLU A O 1
ATOM 722 N N . ALA A 1 91 ? 38.749 0.813 -31.589 1.00 82.94 91 ALA A N 1
ATOM 723 C CA . ALA A 1 91 ? 38.791 1.482 -32.888 1.00 82.94 91 ALA A CA 1
ATOM 724 C C . ALA A 1 91 ? 39.864 2.587 -32.936 1.00 82.94 91 ALA A C 1
ATOM 726 O O . ALA A 1 91 ? 40.591 2.682 -33.926 1.00 82.94 91 ALA A O 1
ATOM 727 N N . GLU A 1 92 ? 40.013 3.387 -31.878 1.00 81.88 92 GLU A N 1
ATOM 728 C CA . GLU A 1 92 ? 41.050 4.420 -31.766 1.00 81.88 92 GLU A CA 1
ATOM 729 C C . GLU A 1 92 ? 42.456 3.818 -31.730 1.00 81.88 92 GLU A C 1
ATOM 731 O O . GLU A 1 92 ? 43.354 4.268 -32.443 1.00 81.88 92 GLU A O 1
ATOM 736 N N . LYS A 1 93 ? 42.656 2.756 -30.948 1.00 82.88 93 LYS A N 1
ATOM 737 C CA . LYS A 1 93 ? 43.937 2.047 -30.848 1.00 82.88 93 LYS A CA 1
ATOM 738 C C . LYS A 1 93 ? 44.356 1.435 -32.181 1.00 82.88 93 LYS A C 1
ATOM 740 O O . LYS A 1 93 ? 45.508 1.586 -32.598 1.00 82.88 93 LYS A O 1
ATOM 745 N N . THR A 1 94 ? 43.437 0.752 -32.860 1.00 76.75 94 THR A N 1
ATOM 746 C CA . THR A 1 94 ? 43.710 0.087 -34.142 1.00 76.75 94 THR A CA 1
ATOM 747 C C . THR A 1 94 ? 43.937 1.096 -35.266 1.00 76.75 94 THR A C 1
ATOM 749 O O . THR A 1 94 ? 44.940 0.993 -35.976 1.00 76.75 94 THR A O 1
ATOM 752 N N . HIS A 1 95 ? 43.093 2.123 -35.395 1.00 66.88 95 HIS A N 1
ATOM 753 C CA . HIS A 1 95 ? 43.229 3.126 -36.454 1.00 66.88 95 HIS A CA 1
ATOM 754 C C . HIS A 1 95 ? 44.316 4.175 -36.177 1.00 66.88 95 HIS A C 1
ATOM 756 O O . HIS A 1 95 ? 45.012 4.590 -37.104 1.00 66.88 95 HIS A O 1
ATOM 762 N N . GLY A 1 96 ? 44.543 4.561 -34.920 1.00 62.00 96 GLY A N 1
ATOM 763 C CA . GLY A 1 96 ? 45.653 5.435 -34.528 1.00 62.00 96 GLY A CA 1
ATOM 764 C C . GLY A 1 96 ? 47.016 4.780 -34.770 1.00 62.00 96 GLY A C 1
ATOM 765 O O . GLY A 1 96 ? 47.942 5.414 -35.283 1.00 62.00 96 GLY A O 1
ATOM 766 N N . THR A 1 97 ? 47.128 3.474 -34.503 1.00 59.62 97 THR A N 1
ATOM 767 C CA . THR A 1 97 ? 48.327 2.687 -34.838 1.00 59.62 97 THR A CA 1
ATOM 768 C C . THR A 1 97 ? 48.467 2.486 -36.346 1.00 59.62 97 THR A C 1
ATOM 770 O O . THR A 1 97 ? 49.580 2.579 -36.872 1.00 59.62 97 THR A O 1
ATOM 773 N N . PHE A 1 98 ? 47.357 2.263 -37.058 1.00 60.12 98 PHE A N 1
ATOM 774 C CA . PHE A 1 98 ? 47.343 2.130 -38.514 1.00 60.12 98 PHE A CA 1
ATOM 775 C C . PHE A 1 98 ? 47.881 3.393 -39.184 1.00 60.12 98 PHE A C 1
ATOM 777 O O . PHE A 1 98 ? 48.861 3.300 -39.914 1.00 60.12 98 PHE A O 1
ATOM 784 N N . LEU A 1 99 ? 47.347 4.578 -38.872 1.00 59.31 99 LEU A N 1
ATOM 785 C CA . LEU A 1 99 ? 47.821 5.833 -39.467 1.00 59.31 99 LEU A CA 1
ATOM 786 C C . LEU A 1 99 ? 49.296 6.106 -39.150 1.00 59.31 99 LEU A C 1
ATOM 788 O O . LEU A 1 99 ? 50.046 6.490 -40.041 1.00 59.31 99 LEU A O 1
ATOM 792 N N . ASN A 1 100 ? 49.756 5.826 -37.927 1.00 60.62 100 ASN A N 1
ATOM 793 C CA . ASN A 1 100 ? 51.173 5.945 -37.571 1.00 60.62 100 ASN A CA 1
ATOM 794 C C . ASN A 1 100 ? 52.064 4.978 -38.380 1.00 60.62 100 ASN A C 1
ATOM 796 O O . ASN A 1 100 ? 53.141 5.348 -38.845 1.00 60.62 100 ASN A O 1
ATOM 800 N N . THR A 1 101 ? 51.609 3.744 -38.596 1.00 55.12 101 THR A N 1
ATOM 801 C CA . THR A 1 101 ? 52.344 2.730 -39.371 1.00 55.12 101 THR A CA 1
ATOM 802 C C . THR A 1 101 ? 52.338 3.043 -40.867 1.00 55.12 101 THR A C 1
ATOM 804 O O . THR A 1 101 ? 53.367 2.907 -41.524 1.00 55.12 101 THR A O 1
ATOM 807 N N . VAL A 1 102 ? 51.219 3.534 -41.403 1.00 59.00 102 VAL A N 1
ATOM 808 C CA . VAL A 1 102 ? 51.095 3.940 -42.807 1.00 59.00 102 VAL A CA 1
ATOM 809 C C . VAL A 1 102 ? 51.945 5.192 -43.066 1.00 59.00 102 VAL A C 1
ATOM 811 O O . VAL A 1 102 ? 52.683 5.238 -44.047 1.00 59.00 102 VAL A O 1
ATOM 814 N N . CYS A 1 103 ? 51.946 6.169 -42.153 1.00 60.25 103 CYS A N 1
ATOM 815 C CA . CYS A 1 103 ? 52.840 7.328 -42.217 1.00 60.25 103 CYS A CA 1
ATOM 816 C C . CYS A 1 103 ? 54.322 6.924 -42.184 1.00 60.25 103 CYS A C 1
ATOM 818 O O . CYS A 1 103 ? 55.106 7.452 -42.969 1.00 60.25 103 CYS A O 1
ATOM 820 N N . LYS A 1 104 ? 54.717 5.962 -41.337 1.00 60.22 104 LYS A N 1
ATOM 821 C CA . LYS A 1 104 ? 56.088 5.416 -41.327 1.00 60.22 104 LYS A CA 1
ATOM 822 C C . LYS A 1 104 ? 56.436 4.671 -42.620 1.00 60.22 104 LYS A C 1
ATOM 824 O O . LYS A 1 104 ? 57.561 4.783 -43.092 1.00 60.22 104 LYS A O 1
ATOM 829 N N . LEU A 1 105 ? 55.480 3.965 -43.225 1.00 58.00 105 LEU A N 1
ATOM 830 C CA . LEU A 1 105 ? 55.668 3.285 -44.509 1.00 58.00 105 LEU A CA 1
ATOM 831 C C . LEU A 1 105 ? 55.868 4.283 -45.661 1.00 58.00 105 LEU A C 1
ATOM 833 O O . LEU A 1 105 ? 56.737 4.074 -46.502 1.00 58.00 105 LEU A O 1
ATOM 837 N N . PHE A 1 106 ? 55.138 5.403 -45.664 1.00 58.44 106 PHE A N 1
ATOM 838 C CA . PHE A 1 106 ? 55.337 6.490 -46.631 1.00 58.44 106 PHE A CA 1
ATOM 839 C C . PHE A 1 106 ? 56.641 7.279 -46.417 1.00 58.44 106 PHE A C 1
ATOM 841 O O . PHE A 1 106 ? 57.099 7.952 -47.337 1.00 58.44 106 PHE A O 1
ATOM 848 N N . GLN A 1 107 ? 57.271 7.172 -45.242 1.00 59.00 107 GLN A N 1
ATOM 849 C CA . GLN A 1 107 ? 58.598 7.740 -44.964 1.00 59.00 107 GLN A CA 1
ATOM 850 C C . GLN A 1 107 ? 59.757 6.826 -45.411 1.00 59.00 107 GLN A C 1
ATOM 852 O O . GLN A 1 107 ? 60.906 7.264 -45.425 1.00 59.00 107 GLN A O 1
ATOM 857 N N . CYS A 1 108 ? 59.487 5.587 -45.837 1.00 49.12 108 CYS A N 1
ATOM 858 C CA . CYS A 1 108 ? 60.480 4.707 -46.452 1.00 49.12 108 CYS A CA 1
ATOM 859 C C . CYS A 1 108 ? 60.422 4.812 -47.985 1.00 49.12 108 CYS A C 1
ATOM 861 O O . CYS A 1 108 ? 59.771 4.022 -48.666 1.00 49.12 108 CYS A O 1
ATOM 863 N N . THR A 1 109 ? 61.145 5.773 -48.559 1.00 47.75 109 THR A N 1
ATOM 864 C CA . THR A 1 109 ? 61.398 5.816 -50.005 1.00 47.75 109 THR A CA 1
ATOM 865 C C . THR A 1 109 ? 62.402 4.734 -50.415 1.00 47.75 109 THR A C 1
ATOM 867 O O . THR A 1 109 ? 63.606 4.970 -50.397 1.00 47.75 109 THR A O 1
ATOM 870 N N . ALA A 1 110 ? 61.904 3.557 -50.803 1.00 44.06 110 ALA A N 1
ATOM 871 C CA . ALA A 1 110 ? 62.489 2.681 -51.826 1.00 44.06 110 ALA A CA 1
ATOM 872 C C . ALA A 1 110 ? 61.459 1.602 -52.207 1.00 44.06 110 ALA A C 1
ATOM 874 O O . ALA A 1 110 ? 61.101 0.753 -51.396 1.00 44.06 110 ALA A O 1
ATOM 875 N N . ILE A 1 111 ? 60.962 1.657 -53.442 1.00 54.94 111 ILE A N 1
ATOM 876 C CA . ILE A 1 111 ? 59.939 0.755 -53.987 1.00 54.94 111 ILE A CA 1
ATOM 877 C C . ILE A 1 111 ? 60.621 -0.522 -54.501 1.00 54.94 111 ILE A C 1
ATOM 879 O O . ILE A 1 111 ? 61.526 -0.413 -55.331 1.00 54.94 111 ILE A O 1
ATOM 883 N N . PRO A 1 112 ? 60.121 -1.723 -54.158 1.00 42.31 112 PRO A N 1
ATOM 884 C CA . PRO A 1 112 ? 60.133 -2.824 -55.102 1.00 42.31 112 PRO A CA 1
ATOM 885 C C . PRO A 1 112 ? 58.719 -3.236 -55.522 1.00 42.31 112 PRO A C 1
ATOM 887 O O . PRO A 1 112 ? 57.727 -3.081 -54.815 1.00 42.31 112 PRO A O 1
ATOM 890 N N . SER A 1 113 ? 58.690 -3.736 -56.752 1.00 43.62 113 SER A N 1
ATOM 891 C CA . SER A 1 113 ? 57.550 -4.103 -57.581 1.00 43.62 113 SER A CA 1
ATOM 892 C C . SER A 1 113 ? 56.493 -4.992 -56.909 1.00 43.62 113 SER A C 1
ATOM 894 O O . SER A 1 113 ? 56.792 -5.956 -56.205 1.00 43.62 113 SER A O 1
ATOM 896 N N . LEU A 1 114 ? 55.238 -4.674 -57.234 1.00 50.75 114 LEU A N 1
ATOM 897 C CA . LEU A 1 114 ? 54.009 -5.406 -56.942 1.00 50.75 114 LEU A CA 1
ATOM 898 C C . LEU A 1 114 ? 54.055 -6.861 -57.432 1.00 50.75 114 LEU A C 1
ATOM 900 O O . LEU A 1 114 ? 54.064 -7.086 -58.640 1.00 50.75 114 LEU A O 1
ATOM 904 N N . LYS A 1 115 ? 53.903 -7.827 -56.513 1.00 50.59 115 LYS A N 1
ATOM 905 C CA . LYS A 1 115 ? 52.956 -8.955 -56.650 1.00 50.59 115 LYS A CA 1
ATOM 906 C C . LYS A 1 115 ? 52.891 -9.781 -55.357 1.00 50.59 115 LYS A C 1
ATOM 908 O O . LYS A 1 115 ? 53.771 -10.596 -55.125 1.00 50.59 115 LYS A O 1
ATOM 913 N N . ASN A 1 116 ? 51.819 -9.663 -54.570 1.00 35.66 116 ASN A N 1
ATOM 914 C CA . ASN A 1 116 ? 51.083 -10.850 -54.118 1.00 35.66 116 ASN A CA 1
ATOM 915 C C . ASN A 1 116 ? 49.700 -10.489 -53.559 1.00 35.66 116 ASN A C 1
ATOM 917 O O . ASN A 1 116 ? 49.491 -9.442 -52.955 1.00 35.66 116 ASN A O 1
ATOM 921 N N . ARG A 1 117 ? 48.763 -11.396 -53.812 1.00 45.91 117 ARG A N 1
ATOM 922 C CA . ARG A 1 117 ? 47.336 -11.357 -53.509 1.00 45.91 117 ARG A CA 1
ATOM 923 C C . ARG A 1 117 ? 47.121 -11.432 -51.989 1.00 45.91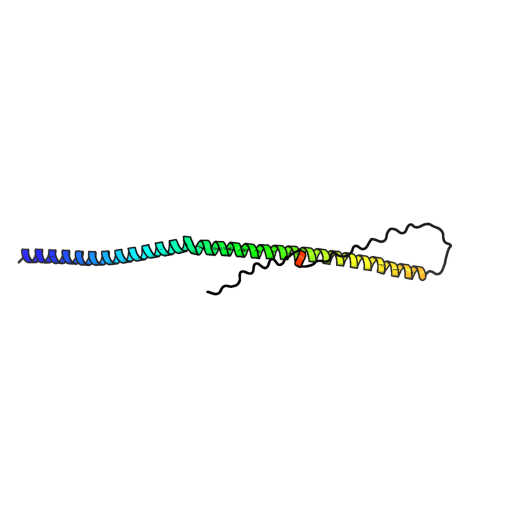 117 ARG A C 1
ATOM 925 O O . ARG A 1 117 ? 47.197 -12.517 -51.425 1.00 45.91 117 ARG A O 1
ATOM 932 N N . HIS A 1 118 ? 46.824 -10.309 -51.337 1.00 40.28 118 HIS A N 1
ATOM 933 C CA . HIS A 1 118 ? 46.287 -10.305 -49.975 1.00 40.28 118 HIS A CA 1
ATOM 934 C C . HIS A 1 118 ? 44.770 -10.130 -50.044 1.00 40.28 118 HIS A C 1
ATOM 936 O O . HIS A 1 118 ? 44.270 -9.115 -50.526 1.00 40.28 118 HIS A O 1
ATOM 942 N N . HIS A 1 119 ? 44.038 -11.147 -49.592 1.00 43.75 119 HIS A N 1
ATOM 943 C CA . HIS A 1 119 ? 42.623 -11.008 -49.273 1.00 43.75 119 HIS A CA 1
ATOM 944 C C . HIS A 1 119 ? 42.485 -9.897 -48.221 1.00 43.75 119 HIS A C 1
ATOM 946 O O . HIS A 1 119 ? 43.212 -9.952 -47.224 1.00 43.75 119 HIS A O 1
ATOM 952 N N . PRO A 1 120 ? 41.602 -8.897 -48.399 1.00 43.69 120 PRO A N 1
ATOM 953 C CA . PRO A 1 120 ? 41.279 -8.009 -47.299 1.00 43.69 120 PRO A CA 1
ATOM 954 C C . PRO A 1 120 ? 40.615 -8.882 -46.233 1.00 43.69 120 PRO A C 1
ATOM 956 O O . PRO A 1 120 ? 39.528 -9.417 -46.453 1.00 43.69 120 PRO A O 1
ATOM 959 N N . SER A 1 121 ? 41.306 -9.100 -45.111 1.00 52.59 121 SER A N 1
ATOM 960 C CA . SER A 1 121 ? 40.651 -9.596 -43.903 1.00 52.59 121 SER A CA 1
ATOM 961 C C . SER A 1 121 ? 39.470 -8.669 -43.663 1.00 52.59 121 SER A C 1
ATOM 963 O O . SER A 1 121 ? 39.666 -7.453 -43.623 1.00 52.59 121 SER A O 1
ATOM 965 N N . ALA A 1 122 ? 38.264 -9.238 -43.627 1.00 54.50 122 ALA A N 1
ATOM 966 C CA . ALA A 1 122 ? 37.023 -8.492 -43.504 1.00 54.50 122 ALA A CA 1
ATOM 967 C C . ALA A 1 122 ? 37.182 -7.433 -42.409 1.00 54.50 122 ALA A C 1
ATOM 969 O O . ALA A 1 122 ? 37.561 -7.765 -41.284 1.00 54.50 122 ALA A O 1
ATOM 970 N N . ALA A 1 123 ? 36.958 -6.163 -42.761 1.00 57.50 123 ALA A N 1
ATOM 971 C CA . ALA A 1 123 ? 36.850 -5.118 -41.758 1.00 57.50 123 ALA A CA 1
ATOM 972 C C . ALA A 1 123 ? 35.816 -5.590 -40.722 1.00 57.50 123 ALA A C 1
ATOM 974 O O . ALA A 1 123 ? 34.782 -6.130 -41.137 1.00 57.50 123 ALA A O 1
ATOM 975 N N . PRO A 1 124 ? 36.079 -5.460 -39.410 1.00 60.88 124 PRO A N 1
ATOM 976 C CA . PRO A 1 124 ? 35.062 -5.771 -38.422 1.00 60.88 124 PRO A CA 1
ATOM 977 C C . PRO A 1 124 ? 33.829 -4.930 -38.763 1.00 60.88 124 PRO A C 1
ATOM 979 O O . PRO A 1 124 ? 33.910 -3.705 -38.859 1.00 60.88 124 PRO A O 1
ATOM 982 N N . SER A 1 125 ? 32.719 -5.607 -39.061 1.00 68.69 125 SER A N 1
ATOM 983 C CA . SER A 1 125 ? 31.452 -4.950 -39.363 1.00 68.69 125 SER A CA 1
ATOM 984 C C . SER A 1 125 ? 31.051 -4.167 -38.124 1.00 68.69 125 SER A C 1
ATOM 986 O O . SER A 1 125 ? 30.765 -4.770 -37.094 1.00 68.69 125 SER A O 1
ATOM 988 N N . TYR A 1 126 ? 31.075 -2.838 -38.210 1.00 67.06 126 TYR A N 1
ATOM 989 C CA . TYR A 1 126 ? 30.534 -1.996 -37.154 1.00 67.06 126 TYR A CA 1
ATOM 990 C C . TYR A 1 126 ? 29.037 -2.275 -37.048 1.00 67.06 126 TYR A C 1
ATOM 992 O O . TYR A 1 126 ? 28.315 -2.122 -38.036 1.00 67.06 126 TYR A O 1
ATOM 1000 N N . ASP A 1 127 ? 28.595 -2.717 -35.876 1.00 69.44 127 ASP A N 1
ATOM 1001 C CA . ASP A 1 127 ? 27.181 -2.925 -35.603 1.00 69.44 127 ASP A CA 1
ATOM 1002 C C . ASP A 1 127 ? 26.617 -1.690 -34.903 1.00 69.44 127 ASP A C 1
ATOM 1004 O O . ASP A 1 127 ? 27.251 -1.110 -34.017 1.00 69.44 127 ASP A O 1
ATOM 1008 N N . LEU A 1 128 ? 25.442 -1.244 -35.343 1.00 75.19 128 LEU A N 1
ATOM 1009 C CA . LEU A 1 128 ? 24.866 0.001 -34.853 1.00 75.19 128 LEU A CA 1
ATOM 1010 C C . LEU A 1 128 ? 24.499 -0.159 -33.366 1.00 75.19 128 LEU A C 1
ATOM 1012 O O . LEU A 1 128 ? 23.795 -1.112 -33.019 1.00 75.19 128 LEU A O 1
ATOM 1016 N N . PRO A 1 129 ? 24.897 0.776 -32.480 1.00 73.38 129 PRO A N 1
ATOM 1017 C CA . PRO A 1 129 ? 24.533 0.707 -31.077 1.00 73.38 129 PRO A CA 1
ATOM 1018 C C . PRO A 1 129 ? 23.018 0.682 -30.928 1.00 73.38 129 PRO A C 1
ATOM 1020 O O . PRO A 1 129 ? 22.290 1.463 -31.547 1.00 73.38 129 PRO A O 1
ATOM 1023 N N . LYS A 1 130 ? 22.537 -0.229 -30.088 1.00 75.75 130 LYS A N 1
ATOM 1024 C CA . LYS A 1 130 ? 21.109 -0.401 -29.864 1.00 75.75 130 LYS A CA 1
ATOM 1025 C C . LYS A 1 130 ? 20.535 0.869 -29.226 1.00 75.75 130 LYS A C 1
ATOM 1027 O O . LYS A 1 130 ? 20.948 1.270 -28.140 1.00 75.75 130 LYS A O 1
ATOM 1032 N N . LEU A 1 131 ? 19.601 1.506 -29.931 1.00 77.56 131 LEU A N 1
ATOM 1033 C CA . LEU A 1 131 ? 18.884 2.696 -29.474 1.00 77.56 131 LEU A CA 1
ATOM 1034 C C . LEU A 1 131 ? 17.665 2.278 -28.647 1.00 77.56 131 LEU A C 1
ATOM 1036 O O . LEU A 1 131 ? 16.965 1.330 -29.007 1.00 77.56 131 LEU A O 1
ATOM 1040 N N . TYR A 1 132 ? 17.404 2.994 -27.554 1.00 74.00 132 TYR A N 1
ATOM 1041 C CA . TYR A 1 132 ? 16.287 2.712 -26.650 1.00 74.00 132 TYR A CA 1
ATOM 1042 C C . TYR A 1 132 ? 15.283 3.847 -26.674 1.00 74.00 132 TYR A C 1
ATOM 1044 O O . TYR A 1 132 ? 15.654 5.019 -26.608 1.00 74.00 132 TYR A O 1
ATOM 1052 N N . ARG A 1 133 ? 14.006 3.483 -26.681 1.00 81.75 133 ARG A N 1
ATOM 1053 C CA . ARG A 1 133 ? 12.925 4.391 -26.328 1.00 81.75 133 ARG A CA 1
ATOM 1054 C C . ARG A 1 133 ? 12.406 4.018 -24.954 1.00 81.75 133 ARG A C 1
ATOM 1056 O O . ARG A 1 133 ? 12.163 2.846 -24.683 1.00 81.75 133 ARG A O 1
ATOM 1063 N N . THR A 1 134 ? 12.221 5.006 -24.089 1.00 77.31 134 THR A N 1
ATOM 1064 C CA . THR A 1 134 ? 11.712 4.787 -22.729 1.00 77.31 134 THR A CA 1
ATOM 1065 C C . THR A 1 134 ? 10.333 4.126 -22.756 1.00 77.31 134 THR A C 1
ATOM 1067 O O . THR A 1 134 ? 10.050 3.246 -21.946 1.00 77.31 134 THR A O 1
ATOM 1070 N N . GLU A 1 135 ? 9.509 4.492 -23.738 1.00 82.88 135 GLU A N 1
ATOM 1071 C CA . GLU A 1 135 ? 8.162 3.952 -23.954 1.00 82.88 135 GLU A CA 1
ATOM 1072 C C . GLU A 1 135 ? 8.129 2.428 -24.165 1.00 82.88 135 GLU A C 1
ATOM 1074 O O . GLU A 1 135 ? 7.149 1.791 -23.780 1.00 82.88 135 GLU A O 1
ATOM 1079 N N . ASP A 1 136 ? 9.194 1.837 -24.718 1.00 81.31 136 ASP A N 1
ATOM 1080 C CA . ASP A 1 136 ? 9.269 0.393 -24.985 1.00 81.31 136 ASP A CA 1
ATOM 1081 C C . ASP A 1 136 ? 9.463 -0.427 -23.693 1.00 81.31 136 ASP A C 1
ATOM 1083 O O . ASP A 1 136 ? 9.144 -1.615 -23.649 1.00 81.31 136 ASP A O 1
ATOM 1087 N N . PHE A 1 137 ? 9.968 0.204 -22.626 1.00 78.69 137 PHE A N 1
ATOM 1088 C CA . PHE A 1 137 ? 10.258 -0.433 -21.332 1.00 78.69 137 PHE A CA 1
ATOM 1089 C C . PHE A 1 137 ? 9.298 0.022 -20.223 1.00 78.69 137 PHE A C 1
ATOM 1091 O O . PHE A 1 137 ? 9.000 -0.744 -19.303 1.00 78.69 137 PHE A O 1
ATOM 1098 N N . PHE A 1 138 ? 8.774 1.245 -20.334 1.00 82.94 138 PHE A N 1
ATOM 1099 C CA . PHE A 1 138 ? 7.800 1.842 -19.421 1.00 82.94 138 PHE A CA 1
ATOM 1100 C C . PHE A 1 138 ? 6.572 2.323 -20.208 1.00 82.94 138 PHE A C 1
ATOM 1102 O O . PHE A 1 138 ? 6.403 3.528 -20.414 1.00 82.94 138 PHE A O 1
ATOM 1109 N N . PRO A 1 139 ? 5.697 1.405 -20.659 1.00 79.00 139 PRO A N 1
ATOM 1110 C CA . PRO A 1 139 ? 4.476 1.789 -21.351 1.00 79.00 139 PRO A CA 1
ATOM 1111 C C . PRO A 1 139 ? 3.600 2.639 -20.425 1.00 79.00 139 PRO A C 1
ATOM 1113 O O . PRO A 1 139 ? 3.315 2.261 -19.284 1.00 79.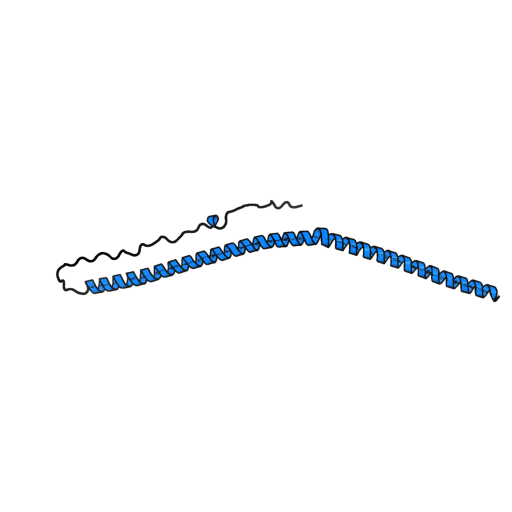00 139 PRO A O 1
ATOM 1116 N N . MET A 1 140 ? 3.175 3.803 -20.922 1.00 67.19 140 MET A N 1
ATOM 1117 C CA . MET A 1 140 ? 2.291 4.727 -20.213 1.00 67.19 140 MET A CA 1
ATOM 1118 C C . MET A 1 140 ? 0.884 4.134 -20.081 1.00 67.19 140 MET A C 1
ATOM 1120 O O . MET A 1 140 ? -0.035 4.482 -20.817 1.00 67.19 140 MET A O 1
ATOM 1124 N N . ASN A 1 141 ? 0.692 3.252 -19.106 1.00 67.19 141 ASN A N 1
ATOM 1125 C CA . ASN A 1 141 ? -0.635 2.847 -18.665 1.00 67.19 141 ASN A CA 1
ATOM 1126 C C . ASN A 1 141 ? -1.133 3.896 -17.666 1.00 67.19 141 ASN A C 1
ATOM 1128 O O . ASN A 1 141 ? -1.012 3.719 -16.453 1.00 67.19 141 ASN A O 1
ATOM 1132 N N . TYR A 1 142 ? -1.649 5.022 -18.166 1.00 52.94 142 TYR A N 1
ATOM 1133 C CA . TYR A 1 142 ? -2.383 5.975 -17.334 1.00 52.94 142 TYR A CA 1
ATOM 1134 C C . TYR A 1 142 ? -3.645 5.294 -16.785 1.00 52.94 142 TYR A C 1
ATOM 1136 O O . TYR A 1 142 ? -4.708 5.339 -17.394 1.00 52.94 142 TYR A O 1
ATOM 1144 N N . VAL A 1 143 ? -3.540 4.694 -15.601 1.00 55.28 143 VAL A N 1
ATOM 1145 C CA . VAL A 1 143 ? -4.682 4.453 -14.710 1.00 55.28 143 VAL A CA 1
ATOM 1146 C C . VAL A 1 143 ? -4.546 5.440 -13.558 1.00 55.28 143 VAL A C 1
ATOM 1148 O O . VAL A 1 143 ? -4.309 5.085 -12.410 1.00 55.28 143 VAL A O 1
ATOM 1151 N N . GLY A 1 144 ? -4.595 6.728 -13.898 1.00 48.53 144 GLY A N 1
ATOM 1152 C CA . GLY A 1 144 ? -4.808 7.767 -12.905 1.00 48.53 144 GLY A CA 1
ATOM 1153 C C . GLY A 1 144 ? -6.271 7.704 -12.508 1.00 48.53 144 GLY A C 1
ATOM 1154 O O . GLY A 1 144 ? -7.119 8.263 -13.205 1.00 48.53 144 GLY A O 1
ATOM 1155 N N . THR A 1 145 ? -6.578 7.011 -11.413 1.00 45.06 145 THR A N 1
ATOM 1156 C CA . THR A 1 145 ? -7.804 7.296 -10.677 1.00 45.06 145 THR A CA 1
ATOM 1157 C C . THR A 1 145 ? -7.773 8.786 -10.374 1.00 45.06 145 THR A C 1
ATOM 1159 O O . THR A 1 145 ? -6.838 9.314 -9.770 1.00 45.06 145 THR A O 1
ATOM 1162 N N . LYS A 1 146 ? -8.753 9.502 -10.921 1.00 44.69 146 LYS A N 1
ATOM 1163 C CA . LYS A 1 146 ? -8.963 10.906 -10.605 1.00 44.69 146 LYS A CA 1
ATOM 1164 C C . LYS A 1 146 ? -9.014 11.011 -9.085 1.00 44.69 146 LYS A C 1
ATOM 1166 O O . LYS A 1 146 ? -9.783 10.289 -8.460 1.00 44.69 146 LYS A O 1
ATOM 1171 N N . TYR A 1 147 ? -8.193 11.884 -8.510 1.00 46.81 147 TYR A N 1
ATOM 1172 C CA . TYR A 1 147 ? -8.332 12.308 -7.125 1.00 46.81 147 TYR A CA 1
ATOM 1173 C C . TYR A 1 147 ? -9.742 12.877 -6.943 1.00 46.81 147 TYR A C 1
ATOM 1175 O O . TYR A 1 147 ? -10.002 14.038 -7.263 1.00 46.81 147 TYR A O 1
ATOM 1183 N N . GLN A 1 148 ? -10.671 12.039 -6.498 1.00 45.03 148 GLN A N 1
ATOM 1184 C CA . GLN A 1 148 ? -11.989 12.470 -6.081 1.00 45.03 148 GLN A CA 1
ATOM 1185 C C . GLN A 1 148 ? -11.837 12.905 -4.628 1.00 45.03 148 GLN A C 1
ATOM 1187 O O . GLN A 1 148 ? -11.793 12.083 -3.720 1.00 45.03 148 GLN A O 1
ATOM 1192 N N . ASN A 1 149 ? -11.627 14.210 -4.449 1.00 40.09 149 ASN A N 1
ATOM 1193 C CA . ASN A 1 149 ? -11.696 14.853 -3.144 1.00 40.09 149 ASN A CA 1
ATOM 1194 C C . ASN A 1 149 ? -13.131 14.691 -2.625 1.00 40.09 149 ASN A C 1
ATOM 1196 O O . ASN A 1 149 ? -14.065 15.161 -3.279 1.00 40.09 149 ASN A O 1
ATOM 1200 N N . HIS A 1 150 ? -13.279 14.037 -1.478 1.00 40.03 150 HIS A N 1
ATOM 1201 C CA . HIS A 1 150 ? -14.412 14.188 -0.573 1.00 40.03 150 HIS A CA 1
ATOM 1202 C C . HIS A 1 150 ? -13.858 14.592 0.787 1.00 40.03 150 HIS A C 1
ATOM 1204 O O . HIS A 1 150 ? -12.826 14.002 1.180 1.00 40.03 150 HIS A O 1
#

InterPro domains:
  IPR024857 Cappuccino [PTHR16230] (10-143)

pLDDT: mean 79.63, std 19.07, range [35.66, 98.69]